Protein AF-A0A1M4X639-F1 (afdb_monomer_lite)

pLDDT: mean 72.31, std 20.1, range [31.25, 94.19]

Structure (mmCIF, N/CA/C/O backbone):
data_AF-A0A1M4X639-F1
#
_entry.id   AF-A0A1M4X639-F1
#
loop_
_atom_site.group_PDB
_atom_site.id
_atom_site.type_symbol
_atom_site.label_atom_id
_atom_site.label_alt_id
_atom_site.label_comp_id
_atom_site.label_asym_id
_atom_site.label_entity_id
_atom_site.label_seq_id
_atom_site.pdbx_PDB_ins_code
_atom_site.Cartn_x
_atom_site.Cartn_y
_atom_site.Cartn_z
_atom_site.occupancy
_atom_site.B_iso_or_equiv
_atom_site.auth_seq_id
_atom_site.auth_comp_id
_atom_site.auth_asym_id
_atom_site.auth_atom_id
_atom_site.pdbx_PDB_model_num
ATOM 1 N N . MET A 1 1 ? 6.768 -2.790 -27.526 1.00 32.00 1 MET A N 1
ATOM 2 C CA . MET A 1 1 ? 5.554 -3.321 -26.873 1.00 32.00 1 MET A CA 1
ATOM 3 C C . MET A 1 1 ? 5.978 -3.767 -25.483 1.00 32.00 1 MET A C 1
ATOM 5 O O . MET A 1 1 ? 6.526 -4.851 -25.357 1.00 32.00 1 MET A O 1
ATOM 9 N N . VAL A 1 2 ? 5.896 -2.881 -24.488 1.00 31.25 2 VAL A N 1
ATOM 10 C CA . VAL A 1 2 ? 6.285 -3.190 -23.102 1.00 31.25 2 VAL A CA 1
ATOM 11 C C . VAL A 1 2 ? 5.022 -3.516 -22.319 1.00 31.25 2 VAL A C 1
ATOM 13 O O . VAL A 1 2 ? 4.125 -2.688 -22.195 1.00 31.25 2 VAL A O 1
ATOM 16 N N . SER A 1 3 ? 4.921 -4.765 -21.882 1.00 32.50 3 SER A N 1
ATOM 17 C CA . SER A 1 3 ? 3.814 -5.259 -21.074 1.00 32.50 3 SER A CA 1
ATOM 18 C C . SER A 1 3 ? 3.912 -4.661 -19.668 1.00 32.50 3 SER A C 1
ATOM 20 O O . SER A 1 3 ? 4.792 -5.041 -18.896 1.00 32.50 3 SER A O 1
ATOM 22 N N . ASN A 1 4 ? 3.018 -3.727 -19.336 1.00 37.56 4 ASN A N 1
ATOM 23 C CA . ASN A 1 4 ? 2.881 -3.166 -17.991 1.00 37.56 4 ASN A CA 1
ATOM 24 C C . ASN A 1 4 ? 2.255 -4.209 -17.051 1.00 37.56 4 ASN A C 1
ATOM 26 O O . ASN A 1 4 ? 1.045 -4.246 -16.864 1.00 37.56 4 ASN A O 1
ATOM 30 N N . ASN A 1 5 ? 3.085 -5.054 -16.437 1.00 44.97 5 ASN A N 1
ATOM 31 C CA . ASN A 1 5 ? 2.695 -5.903 -15.304 1.00 44.97 5 ASN A CA 1
ATOM 32 C C . ASN A 1 5 ? 2.772 -5.106 -13.985 1.00 44.97 5 ASN A C 1
ATOM 34 O O . ASN A 1 5 ? 3.477 -5.501 -13.060 1.00 44.97 5 ASN A O 1
ATOM 38 N N . LEU A 1 6 ? 2.113 -3.943 -13.916 1.00 56.09 6 LEU A N 1
ATOM 39 C CA . LEU A 1 6 ? 2.183 -3.043 -12.750 1.00 56.09 6 LEU A CA 1
ATOM 40 C C . LEU A 1 6 ? 1.280 -3.479 -11.590 1.00 56.09 6 LEU A C 1
ATOM 42 O O . LEU A 1 6 ? 1.433 -2.983 -10.475 1.00 56.09 6 LEU A O 1
ATOM 46 N N . THR A 1 7 ? 0.357 -4.407 -11.834 1.00 58.34 7 THR A N 1
ATOM 47 C CA . THR A 1 7 ? -0.598 -4.879 -10.834 1.00 58.34 7 THR A CA 1
ATOM 48 C C . THR A 1 7 ? -0.659 -6.394 -10.882 1.00 58.34 7 THR A C 1
ATOM 50 O O . THR A 1 7 ? -1.070 -6.976 -11.883 1.00 58.34 7 THR A O 1
ATOM 53 N N . GLN A 1 8 ? -0.243 -7.039 -9.796 1.00 61.25 8 GLN A N 1
ATOM 54 C CA . GLN A 1 8 ? -0.440 -8.473 -9.612 1.00 61.25 8 GLN A CA 1
ATOM 55 C C . GLN A 1 8 ? -1.518 -8.674 -8.553 1.00 61.25 8 GLN A C 1
ATOM 57 O O . GLN A 1 8 ? -1.404 -8.176 -7.432 1.00 61.25 8 GLN A O 1
ATOM 62 N N . ARG A 1 9 ? -2.573 -9.396 -8.933 1.00 58.91 9 ARG A N 1
ATOM 63 C CA . ARG A 1 9 ? -3.612 -9.888 -8.028 1.00 58.91 9 ARG A CA 1
ATOM 64 C C . ARG A 1 9 ? -3.433 -11.390 -7.882 1.00 58.91 9 ARG A C 1
ATOM 66 O O . ARG A 1 9 ? -3.379 -12.098 -8.884 1.00 58.91 9 ARG A O 1
ATOM 73 N N . THR A 1 10 ? -3.329 -11.879 -6.656 1.00 52.88 10 THR A N 1
ATOM 74 C CA . THR A 1 10 ? -3.287 -13.321 -6.379 1.00 52.88 10 THR A CA 1
ATOM 75 C C . THR A 1 10 ? -4.692 -13.844 -6.091 1.00 52.88 10 THR A C 1
ATOM 77 O O . THR A 1 10 ? -5.364 -13.338 -5.214 1.00 52.88 10 THR A O 1
ATOM 80 N N . GLU A 1 11 ? -5.148 -14.881 -6.796 1.00 48.75 11 GLU A N 1
ATOM 81 C CA . GLU A 1 11 ? -6.556 -15.337 -6.783 1.00 48.75 11 GLU A CA 1
ATOM 82 C C . GLU A 1 11 ? -7.039 -16.019 -5.483 1.00 48.75 11 GLU A C 1
ATOM 84 O O . GLU A 1 11 ? -8.208 -16.385 -5.387 1.00 48.75 11 GLU A O 1
ATOM 89 N N . ARG A 1 12 ? -6.172 -16.227 -4.481 1.00 53.59 12 ARG A N 1
ATOM 90 C CA . ARG A 1 12 ? -6.553 -16.873 -3.204 1.00 53.59 12 ARG A CA 1
ATOM 91 C C . ARG A 1 12 ? -6.711 -15.918 -2.024 1.00 53.59 12 ARG A C 1
ATOM 93 O O . ARG A 1 12 ? -7.307 -16.318 -1.031 1.00 53.59 12 ARG A O 1
ATOM 100 N N . ASP A 1 13 ? -6.256 -14.679 -2.161 1.00 56.22 13 ASP A N 1
ATOM 101 C CA . ASP A 1 13 ? -6.380 -13.633 -1.153 1.00 56.22 13 ASP A CA 1
ATOM 102 C C . ASP A 1 13 ? -6.499 -12.296 -1.864 1.00 56.22 13 ASP A C 1
ATOM 104 O O . ASP A 1 13 ? -5.794 -12.065 -2.842 1.00 56.22 13 ASP A O 1
ATOM 108 N N . GLU A 1 14 ? -7.320 -11.391 -1.346 1.00 83.25 14 GLU A N 1
ATOM 109 C CA . GLU A 1 14 ? -7.492 -10.028 -1.859 1.00 83.25 14 GLU A CA 1
ATOM 110 C C . GLU A 1 14 ? -6.246 -9.148 -1.583 1.00 83.25 14 GLU A C 1
ATOM 112 O O . GLU A 1 14 ? -6.352 -8.002 -1.157 1.00 83.25 14 GLU A O 1
ATOM 117 N N . ILE A 1 15 ? -5.043 -9.700 -1.784 1.00 87.69 15 ILE A N 1
ATOM 118 C CA . ILE A 1 15 ? -3.774 -8.986 -1.781 1.00 87.69 15 ILE A CA 1
ATOM 119 C C . ILE A 1 15 ? -3.524 -8.426 -3.179 1.00 87.69 15 ILE A C 1
ATOM 121 O O . ILE A 1 15 ? -3.406 -9.166 -4.163 1.00 87.69 15 ILE A O 1
ATOM 125 N N . VAL A 1 16 ? -3.356 -7.111 -3.248 1.00 89.06 16 VAL A N 1
ATOM 126 C CA . VAL A 1 16 ? -2.912 -6.391 -4.438 1.00 89.06 16 VAL A CA 1
ATOM 127 C C . VAL A 1 16 ? -1.485 -5.922 -4.229 1.00 89.06 16 VAL A C 1
ATOM 129 O O . VAL A 1 16 ? -1.177 -5.254 -3.242 1.00 89.06 16 VAL A O 1
ATOM 132 N N . ARG A 1 17 ? -0.609 -6.243 -5.182 1.00 88.81 17 ARG A N 1
ATOM 133 C CA . ARG A 1 17 ? 0.730 -5.656 -5.259 1.00 88.81 17 ARG A CA 1
ATOM 134 C C . ARG A 1 17 ? 0.801 -4.654 -6.393 1.00 88.81 17 ARG A C 1
ATOM 136 O O . ARG A 1 17 ? 0.426 -4.974 -7.523 1.00 88.81 17 ARG A O 1
ATOM 143 N N . VAL A 1 18 ? 1.309 -3.466 -6.085 1.00 87.69 18 VAL A N 1
ATOM 144 C CA . VAL A 1 18 ? 1.490 -2.376 -7.044 1.00 87.69 18 VAL A CA 1
ATOM 145 C C . VAL A 1 18 ? 2.880 -1.780 -6.883 1.00 87.69 18 VAL A C 1
ATOM 147 O O . VAL A 1 18 ? 3.317 -1.506 -5.770 1.00 87.69 18 VAL A O 1
ATOM 150 N N . THR A 1 19 ? 3.585 -1.541 -7.983 1.00 85.44 19 THR A N 1
ATOM 151 C CA . THR A 1 19 ? 4.931 -0.954 -7.939 1.00 85.44 19 THR A CA 1
ATOM 152 C C . THR A 1 19 ? 4.899 0.503 -8.394 1.00 85.44 19 THR A C 1
ATOM 154 O O . THR A 1 19 ? 4.431 0.807 -9.488 1.00 85.44 19 THR A O 1
ATOM 157 N N . SER A 1 20 ? 5.428 1.404 -7.565 1.00 83.50 20 SER A N 1
ATOM 158 C CA . SER A 1 20 ? 5.751 2.788 -7.928 1.00 83.50 20 SER A CA 1
ATOM 159 C C . SER A 1 20 ? 7.253 2.943 -8.213 1.00 83.50 20 SER A C 1
ATOM 161 O O . SER A 1 20 ? 8.019 1.973 -8.176 1.00 83.50 20 SER A O 1
ATOM 163 N N . CYS A 1 21 ? 7.715 4.161 -8.516 1.00 75.88 21 CYS A N 1
ATOM 164 C CA . CYS A 1 21 ? 9.117 4.381 -8.891 1.00 75.88 21 CYS A CA 1
ATOM 165 C C . CYS A 1 21 ? 10.112 3.902 -7.813 1.00 75.88 21 CYS A C 1
ATOM 167 O O . CYS A 1 21 ? 11.058 3.191 -8.139 1.00 75.88 21 CYS A O 1
ATOM 169 N N . ASN A 1 22 ? 9.832 4.183 -6.535 1.00 77.31 22 ASN A N 1
ATOM 170 C CA . ASN A 1 22 ? 10.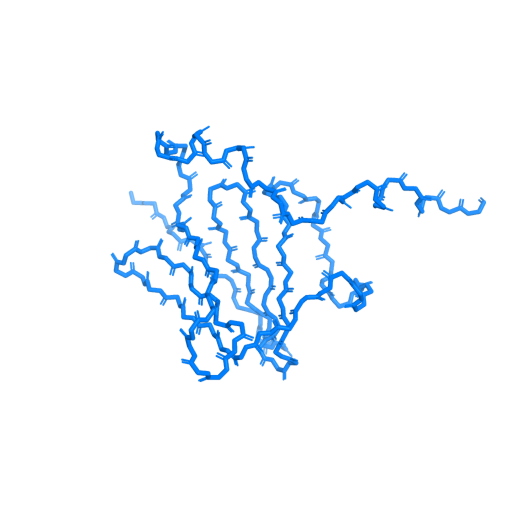727 3.909 -5.405 1.00 77.31 22 ASN A CA 1
ATOM 171 C C . ASN A 1 22 ? 10.163 2.893 -4.403 1.00 77.31 22 ASN A C 1
ATOM 173 O O . ASN A 1 22 ? 10.839 2.545 -3.433 1.00 77.31 22 ASN A O 1
ATOM 177 N N . SER A 1 23 ? 8.931 2.420 -4.592 1.00 83.75 23 SER A N 1
ATOM 178 C CA . SER A 1 23 ? 8.266 1.564 -3.611 1.00 83.75 23 SER A CA 1
ATOM 179 C C . SER A 1 23 ? 7.466 0.447 -4.259 1.00 83.75 23 SER A C 1
ATOM 181 O O . SER A 1 23 ? 6.966 0.573 -5.373 1.00 83.75 23 SER A O 1
ATOM 183 N N . GLU A 1 24 ? 7.318 -0.643 -3.527 1.00 89.00 24 GLU A N 1
ATOM 184 C CA . GLU A 1 24 ? 6.269 -1.622 -3.753 1.00 89.00 24 GLU A CA 1
ATOM 185 C C . GLU A 1 24 ? 5.209 -1.446 -2.661 1.00 89.00 24 GLU A C 1
ATOM 187 O O . GLU A 1 24 ? 5.508 -1.253 -1.481 1.00 89.00 24 GLU A O 1
ATOM 192 N N . TRP A 1 25 ? 3.956 -1.445 -3.090 1.00 90.81 25 TRP A N 1
ATOM 193 C CA . TRP A 1 25 ? 2.774 -1.303 -2.262 1.00 90.81 25 TRP A CA 1
ATOM 194 C C . TRP A 1 25 ? 2.092 -2.653 -2.199 1.00 90.81 25 TRP A C 1
ATOM 196 O O . TRP A 1 25 ? 1.784 -3.242 -3.235 1.00 90.81 25 TRP A O 1
ATOM 206 N N . VAL A 1 26 ? 1.851 -3.126 -0.985 1.00 91.44 26 VAL A N 1
ATOM 207 C CA . VAL A 1 26 ? 1.078 -4.334 -0.726 1.00 91.44 26 VAL A CA 1
ATOM 208 C C . VAL A 1 26 ? -0.194 -3.914 -0.018 1.00 91.44 26 VAL A C 1
ATOM 210 O O . VAL A 1 26 ? -0.139 -3.256 1.015 1.00 91.44 26 VAL A O 1
ATOM 213 N N . ILE A 1 27 ? -1.336 -4.254 -0.596 1.00 92.19 27 ILE A N 1
ATOM 214 C CA . ILE A 1 27 ? -2.653 -3.854 -0.113 1.00 92.19 27 ILE A CA 1
ATOM 215 C C . ILE A 1 27 ? -3.428 -5.128 0.176 1.00 92.19 27 ILE A C 1
ATOM 217 O O . ILE A 1 27 ? -3.661 -5.917 -0.729 1.00 92.19 27 ILE A O 1
ATOM 221 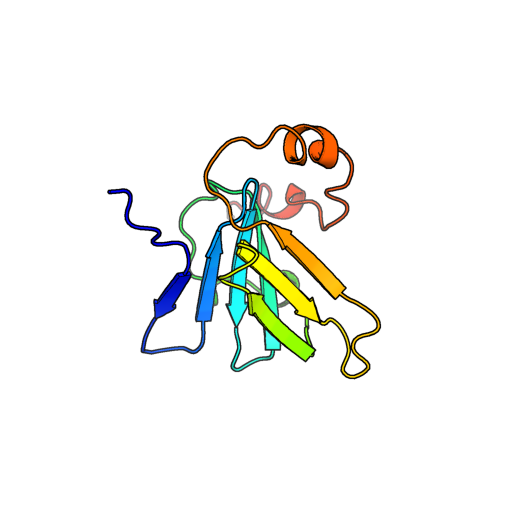N N . ASP A 1 28 ? -3.817 -5.314 1.427 1.00 91.38 28 ASP A N 1
ATOM 222 C CA . ASP A 1 28 ? -4.766 -6.324 1.867 1.00 91.38 28 ASP A CA 1
ATOM 223 C C . ASP A 1 28 ? -6.168 -5.705 1.866 1.00 91.38 28 ASP A C 1
ATOM 225 O O . ASP A 1 28 ? -6.555 -4.966 2.780 1.00 91.38 28 ASP A O 1
ATOM 229 N N . GLU A 1 29 ? -6.921 -5.950 0.791 1.00 90.19 29 GLU A N 1
ATOM 230 C CA . GLU A 1 29 ? -8.256 -5.374 0.622 1.00 90.19 29 GLU A CA 1
ATOM 231 C C . GLU A 1 29 ? -9.275 -5.956 1.606 1.00 90.19 29 GLU A C 1
ATOM 233 O O . GLU A 1 29 ? -10.215 -5.240 1.982 1.00 90.19 29 GLU A O 1
ATOM 238 N N . ALA A 1 30 ? -9.073 -7.210 2.023 1.00 89.25 30 ALA A N 1
ATOM 239 C CA . ALA A 1 30 ? -9.951 -7.941 2.929 1.00 89.25 30 ALA A CA 1
ATOM 240 C C . ALA A 1 30 ? -9.910 -7.326 4.331 1.00 89.25 30 ALA A C 1
ATOM 242 O O . ALA A 1 30 ? -10.948 -7.071 4.945 1.00 89.25 30 ALA A O 1
ATOM 243 N N . HIS A 1 31 ? -8.702 -7.031 4.819 1.00 90.25 31 HIS A N 1
ATOM 244 C CA . HIS A 1 31 ? -8.479 -6.485 6.159 1.00 90.25 31 HIS A CA 1
ATOM 245 C C . HIS A 1 31 ? -8.333 -4.961 6.194 1.00 90.25 31 HIS A C 1
ATOM 247 O O . HIS A 1 31 ? -8.202 -4.396 7.280 1.00 90.25 31 HIS A O 1
ATOM 253 N N . LYS A 1 32 ? -8.366 -4.293 5.033 1.00 92.94 32 LYS A N 1
ATOM 254 C CA . LYS A 1 32 ? -8.165 -2.841 4.894 1.00 92.94 32 LYS A CA 1
ATOM 255 C C . LYS A 1 32 ? -6.820 -2.370 5.455 1.00 92.94 32 LYS A C 1
ATOM 257 O O . LYS A 1 32 ? -6.724 -1.347 6.134 1.00 92.94 32 LYS A O 1
ATOM 262 N N . LEU A 1 33 ? -5.768 -3.119 5.127 1.00 93.19 33 LEU A N 1
ATOM 263 C CA . LEU A 1 33 ? -4.390 -2.838 5.526 1.00 93.19 33 LEU A CA 1
ATOM 264 C C . LEU A 1 33 ? -3.493 -2.614 4.310 1.00 93.19 33 LEU A C 1
ATOM 266 O O . LEU A 1 33 ? -3.613 -3.302 3.304 1.00 93.19 33 LEU A O 1
ATOM 270 N N . TYR A 1 34 ? -2.556 -1.681 4.402 1.00 93.62 34 TYR A N 1
ATOM 271 C CA . TYR A 1 34 ? -1.524 -1.491 3.394 1.00 93.62 34 TYR A CA 1
ATOM 272 C C . TYR A 1 34 ? -0.134 -1.466 4.024 1.00 93.62 34 TYR A C 1
ATOM 274 O O . TYR A 1 34 ? 0.052 -1.101 5.185 1.00 93.62 34 TYR A O 1
ATOM 282 N N . LEU A 1 35 ? 0.850 -1.847 3.222 1.00 92.00 35 LEU A N 1
ATOM 283 C CA . LEU A 1 35 ? 2.263 -1.822 3.540 1.00 92.00 35 LEU A CA 1
ATOM 284 C C . LEU A 1 35 ? 3.006 -1.193 2.362 1.00 92.00 35 LEU A C 1
ATOM 286 O O . LEU A 1 35 ? 2.791 -1.561 1.206 1.00 92.00 35 LEU A O 1
ATOM 290 N N . ARG A 1 36 ? 3.907 -0.258 2.662 1.00 90.88 36 ARG A N 1
ATOM 291 C CA . ARG A 1 36 ? 4.825 0.326 1.683 1.00 90.88 36 ARG A CA 1
ATOM 292 C C . ARG A 1 36 ? 6.236 -0.145 1.987 1.00 90.88 36 ARG A C 1
ATOM 294 O O . ARG A 1 36 ? 6.774 0.174 3.042 1.00 90.88 36 ARG A O 1
ATOM 301 N N . VAL A 1 37 ? 6.847 -0.845 1.043 1.00 87.75 37 VAL A N 1
ATOM 302 C CA . VAL A 1 37 ? 8.250 -1.267 1.118 1.00 87.75 37 VAL A CA 1
ATOM 303 C C . VAL A 1 37 ? 9.064 -0.568 0.028 1.00 87.75 37 VAL A C 1
ATOM 305 O O . VAL A 1 37 ? 8.510 -0.198 -1.010 1.00 87.75 37 VAL A O 1
ATOM 308 N N . PRO A 1 38 ? 10.380 -0.377 0.199 1.00 83.19 38 PRO A N 1
ATOM 309 C CA . PRO A 1 38 ? 11.238 0.075 -0.884 1.00 83.19 38 PRO A CA 1
ATOM 310 C C . PRO A 1 38 ? 11.205 -0.895 -2.050 1.00 83.19 38 PRO A C 1
ATOM 312 O O . PRO A 1 38 ? 11.164 -2.117 -1.883 1.00 83.19 38 PRO A O 1
ATOM 315 N N . ARG A 1 39 ? 11.303 -0.338 -3.249 1.00 76.56 39 ARG A N 1
ATOM 316 C CA . ARG A 1 39 ? 11.470 -1.138 -4.451 1.00 76.56 39 ARG A CA 1
ATOM 317 C C . ARG A 1 39 ? 12.778 -1.927 -4.373 1.00 76.56 39 ARG A C 1
ATOM 319 O O . ARG A 1 39 ? 13.820 -1.381 -4.023 1.00 76.56 39 ARG A O 1
ATOM 326 N N . GLY A 1 40 ? 12.716 -3.212 -4.719 1.00 73.25 40 GLY A N 1
ATOM 327 C CA . GLY A 1 40 ? 13.865 -4.117 -4.628 1.00 73.25 40 GLY A CA 1
ATOM 328 C C . GLY A 1 40 ? 14.073 -4.738 -3.245 1.00 73.25 40 GLY A C 1
ATOM 329 O O . GLY A 1 40 ? 15.059 -5.451 -3.056 1.00 73.25 40 GLY A O 1
ATOM 330 N N . ALA A 1 41 ? 13.154 -4.520 -2.295 1.00 74.12 41 ALA A N 1
ATOM 331 C CA . ALA A 1 41 ? 13.078 -5.355 -1.102 1.00 74.12 41 ALA A CA 1
ATOM 332 C C . ALA A 1 41 ? 12.994 -6.840 -1.506 1.00 74.12 41 ALA A C 1
ATOM 334 O O . ALA A 1 41 ? 12.375 -7.190 -2.515 1.00 74.12 41 ALA A O 1
ATOM 335 N N . LYS A 1 42 ? 13.646 -7.721 -0.735 1.00 75.31 42 LYS A N 1
ATOM 336 C CA . LYS A 1 42 ? 13.600 -9.171 -0.983 1.00 75.31 42 LYS A CA 1
ATOM 337 C C . LYS A 1 42 ? 12.149 -9.639 -1.016 1.00 75.31 42 LYS A C 1
ATOM 339 O O . LYS A 1 42 ? 11.352 -9.171 -0.213 1.00 75.31 42 LYS A O 1
ATOM 344 N N . THR A 1 43 ? 11.831 -10.599 -1.882 1.00 74.88 43 THR A N 1
ATOM 345 C CA . THR A 1 43 ? 10.514 -11.244 -1.898 1.00 74.88 43 THR A CA 1
ATOM 346 C C . THR A 1 43 ? 10.145 -11.713 -0.493 1.00 74.88 43 THR A C 1
ATOM 348 O O . THR A 1 43 ? 10.862 -12.514 0.105 1.00 74.88 43 THR A O 1
ATOM 351 N N . PHE A 1 44 ? 9.025 -11.216 0.020 1.00 79.50 44 PHE A N 1
ATOM 352 C CA . PHE A 1 44 ? 8.460 -11.596 1.310 1.00 79.50 44 PHE A CA 1
ATOM 353 C C . PHE A 1 44 ? 7.035 -12.105 1.122 1.00 79.50 44 PHE A C 1
ATOM 355 O O . PHE A 1 44 ? 6.333 -11.691 0.191 1.00 79.50 44 PHE A O 1
ATOM 362 N N . ASP A 1 45 ? 6.607 -12.984 2.023 1.00 83.31 45 ASP A N 1
ATOM 363 C CA . ASP A 1 45 ? 5.203 -13.350 2.164 1.00 83.31 45 ASP A CA 1
ATOM 364 C C . ASP A 1 45 ? 4.497 -12.280 3.018 1.00 83.31 45 ASP A C 1
ATOM 366 O O . ASP A 1 45 ? 4.844 -12.133 4.192 1.00 83.31 45 ASP A O 1
ATOM 370 N N . PRO A 1 46 ? 3.524 -11.520 2.476 1.00 80.44 46 PRO A N 1
ATOM 371 C CA . PRO A 1 46 ? 2.819 -10.490 3.230 1.00 80.44 46 PRO A CA 1
ATOM 372 C C . PRO A 1 46 ? 2.126 -11.051 4.472 1.00 80.44 46 PRO A C 1
ATOM 374 O O . PRO A 1 46 ? 2.056 -10.370 5.489 1.00 80.44 46 PRO A O 1
ATOM 377 N N . LYS A 1 47 ? 1.673 -12.310 4.428 1.00 77.69 47 L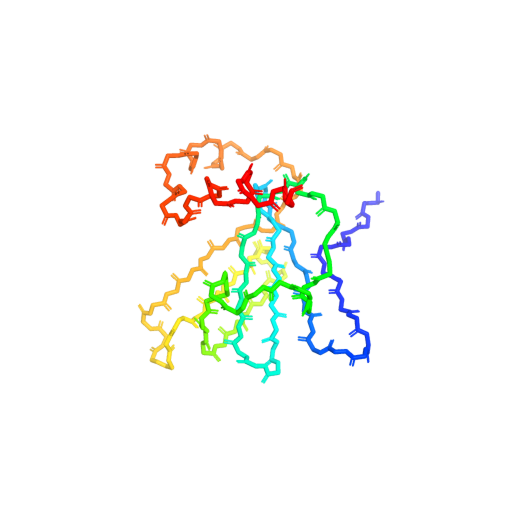YS A N 1
ATOM 378 C CA . LYS A 1 47 ? 0.974 -12.953 5.549 1.00 77.69 47 LYS A CA 1
ATOM 379 C C . LYS A 1 47 ? 1.882 -13.286 6.724 1.00 77.69 47 LYS A C 1
ATOM 381 O O . LYS A 1 47 ? 1.399 -13.461 7.838 1.00 77.69 47 LYS A O 1
ATOM 386 N N . ALA A 1 48 ? 3.179 -13.417 6.464 1.00 83.81 48 ALA A N 1
ATOM 387 C CA . ALA A 1 48 ? 4.169 -13.696 7.490 1.00 83.81 48 ALA A CA 1
ATOM 388 C C . ALA A 1 48 ? 4.648 -12.419 8.198 1.00 83.81 48 ALA A C 1
ATOM 390 O O . ALA A 1 48 ? 5.347 -12.514 9.206 1.00 83.81 48 ALA A O 1
ATOM 391 N N . LEU A 1 49 ? 4.298 -11.233 7.683 1.00 83.88 49 LEU A N 1
ATOM 392 C CA . LEU A 1 49 ? 4.701 -9.973 8.291 1.00 83.88 49 LEU A CA 1
ATOM 393 C C . LEU A 1 49 ? 3.833 -9.644 9.510 1.00 83.88 49 LEU A C 1
ATOM 395 O O . LEU A 1 49 ? 2.607 -9.778 9.450 1.00 83.88 49 LEU A O 1
ATOM 399 N N . PRO A 1 50 ? 4.443 -9.174 10.608 1.00 85.69 50 PRO A N 1
ATOM 400 C CA . PRO A 1 50 ? 3.701 -8.817 11.802 1.00 85.69 50 PRO A CA 1
ATOM 401 C C . PRO A 1 50 ? 2.827 -7.578 11.549 1.00 85.69 50 PRO A C 1
ATOM 403 O O . PRO A 1 50 ? 3.161 -6.689 10.761 1.00 85.69 50 PRO A O 1
ATOM 406 N N . ARG A 1 51 ? 1.649 -7.551 12.186 1.00 84.62 51 ARG A N 1
ATOM 407 C CA . ARG A 1 51 ? 0.576 -6.588 11.878 1.00 84.62 51 ARG A CA 1
ATOM 408 C C . ARG A 1 51 ? 0.942 -5.134 12.198 1.00 84.62 51 ARG A C 1
ATOM 410 O O . ARG A 1 51 ? 0.363 -4.234 11.609 1.00 84.62 51 ARG A O 1
ATOM 417 N N . ASP A 1 52 ? 1.896 -4.896 13.089 1.00 87.12 52 ASP A N 1
ATOM 418 C CA . ASP A 1 52 ? 2.391 -3.561 13.448 1.00 87.12 52 ASP A CA 1
ATOM 419 C C . ASP A 1 52 ? 3.182 -2.873 12.324 1.00 87.12 52 ASP A C 1
ATOM 421 O O . ASP A 1 52 ? 3.333 -1.653 12.347 1.00 87.12 52 ASP A O 1
ATOM 425 N N . LEU A 1 53 ? 3.638 -3.626 11.316 1.00 86.88 53 LEU A N 1
ATOM 426 C CA . LEU A 1 53 ? 4.234 -3.056 10.103 1.00 86.88 53 LEU A CA 1
ATOM 427 C C . LEU A 1 53 ? 3.183 -2.539 9.113 1.00 86.88 53 LEU A C 1
ATOM 429 O O . LEU A 1 53 ? 3.512 -1.784 8.198 1.00 86.88 53 LEU A O 1
ATOM 433 N N . TRP A 1 54 ? 1.927 -2.950 9.276 1.00 92.31 54 TRP A N 1
ATOM 434 C CA . TRP A 1 54 ? 0.832 -2.570 8.397 1.00 92.31 54 TRP A CA 1
ATOM 435 C C . TRP A 1 54 ? 0.140 -1.305 8.892 1.00 92.31 54 TRP A C 1
ATOM 437 O O . TRP A 1 54 ? 0.022 -1.049 10.087 1.00 92.31 54 TRP A O 1
ATOM 447 N N . SER A 1 55 ? -0.366 -0.522 7.949 1.00 93.50 55 SER A N 1
ATOM 448 C CA . SER A 1 55 ? -1.159 0.674 8.212 1.00 93.50 55 SER A CA 1
ATO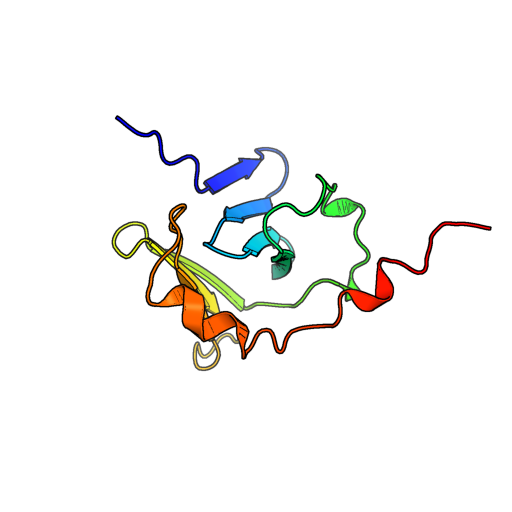M 449 C C . SER A 1 55 ? -2.592 0.478 7.728 1.00 93.50 55 SER A C 1
ATOM 451 O O . SER A 1 55 ? -2.824 -0.136 6.691 1.00 93.50 55 SER A O 1
ATOM 453 N N . GLU A 1 56 ? -3.569 1.003 8.463 1.00 94.00 56 GLU A N 1
ATOM 454 C CA . GLU A 1 56 ? -4.980 0.937 8.070 1.00 94.00 56 GLU A CA 1
ATOM 455 C C . GLU A 1 56 ? -5.305 1.949 6.965 1.00 94.00 56 GLU A C 1
ATOM 457 O O . GLU A 1 56 ? -4.738 3.044 6.901 1.00 94.00 56 GLU A O 1
ATOM 462 N N . PHE A 1 57 ? -6.251 1.589 6.100 1.00 94.19 57 PHE A N 1
ATOM 463 C CA . PHE A 1 57 ? -6.825 2.492 5.109 1.00 94.19 57 PHE A CA 1
ATOM 464 C C . PHE A 1 57 ? -8.344 2.301 5.010 1.00 94.19 57 PHE A C 1
ATOM 466 O O . PHE A 1 57 ? -8.900 1.326 5.496 1.00 94.19 57 PHE A O 1
ATOM 473 N N . SER A 1 58 ? -9.047 3.243 4.385 1.00 92.62 58 SER A N 1
ATOM 474 C CA . SER A 1 58 ? -10.489 3.145 4.138 1.00 92.62 58 SER A CA 1
ATOM 475 C C . SER A 1 58 ? -10.788 2.460 2.802 1.00 92.62 58 SER A C 1
ATOM 477 O O . SER A 1 58 ? -11.504 1.462 2.750 1.00 92.62 58 SER A O 1
ATOM 479 N N . HIS A 1 59 ? -10.237 2.995 1.716 1.00 92.50 59 HIS A N 1
ATOM 480 C CA . HIS A 1 59 ? -10.290 2.408 0.378 1.00 92.50 59 HIS A CA 1
ATOM 481 C C . HIS A 1 59 ? -9.089 2.887 -0.446 1.00 92.50 59 HIS A C 1
ATOM 483 O O . HIS A 1 59 ? -8.374 3.806 -0.043 1.00 92.50 59 HIS A O 1
ATOM 489 N N . PHE A 1 60 ? -8.851 2.263 -1.593 1.00 93.44 60 PHE A N 1
ATOM 490 C CA . PHE A 1 60 ? -7.807 2.675 -2.523 1.00 93.44 60 PHE A CA 1
ATOM 491 C C . PHE A 1 60 ? -8.364 2.712 -3.944 1.00 93.44 60 PHE A C 1
ATOM 493 O O . PHE A 1 60 ? -9.370 2.069 -4.249 1.00 93.44 60 PHE A O 1
ATOM 500 N N . VAL A 1 61 ? -7.707 3.483 -4.802 1.00 91.69 61 VAL A N 1
ATOM 501 C CA . VAL A 1 61 ? -8.013 3.604 -6.224 1.00 91.69 61 VAL A CA 1
ATOM 502 C C . VAL A 1 61 ? -6.712 3.466 -7.000 1.00 91.69 61 VAL A C 1
ATOM 504 O O . VAL A 1 61 ? -5.712 4.095 -6.657 1.00 91.69 61 VAL A O 1
ATOM 507 N N . ILE A 1 62 ? -6.743 2.649 -8.048 1.00 89.19 62 ILE A N 1
ATOM 508 C CA . ILE A 1 62 ? -5.707 2.612 -9.078 1.00 89.19 62 ILE A CA 1
ATOM 509 C C . ILE A 1 62 ? -6.300 3.304 -10.304 1.00 89.19 62 ILE A C 1
ATOM 511 O O . ILE A 1 62 ? -7.290 2.837 -10.862 1.00 89.19 62 ILE A O 1
ATOM 515 N N . ASP A 1 63 ? -5.736 4.449 -10.674 1.00 85.25 63 ASP A N 1
ATOM 516 C CA . ASP A 1 63 ? -6.095 5.192 -11.879 1.00 85.25 63 ASP A CA 1
ATOM 517 C C . ASP A 1 63 ? -5.106 4.826 -12.990 1.00 85.25 63 ASP A C 1
ATOM 519 O O . ASP A 1 63 ? -3.983 5.334 -13.037 1.00 85.25 63 ASP A O 1
ATOM 523 N N . ASP A 1 64 ? -5.528 3.938 -13.890 1.00 79.06 64 ASP A N 1
ATOM 524 C CA . ASP A 1 64 ? -4.714 3.499 -15.028 1.00 79.06 64 ASP A CA 1
ATOM 525 C C . ASP A 1 64 ? -4.446 4.630 -16.034 1.00 79.06 64 ASP A C 1
ATOM 527 O O . ASP A 1 64 ? -3.395 4.657 -16.676 1.00 79.06 64 ASP A O 1
ATOM 531 N N . HIS A 1 65 ? -5.361 5.599 -16.161 1.00 76.94 65 HIS A N 1
ATOM 532 C CA . HIS A 1 65 ? -5.205 6.717 -17.094 1.00 76.94 65 HIS A CA 1
ATOM 533 C C . HIS A 1 65 ? -4.114 7.682 -16.640 1.00 76.94 65 HIS A C 1
ATOM 535 O O . HIS A 1 65 ? -3.371 8.213 -17.466 1.00 76.94 65 HIS A O 1
ATOM 541 N N . ARG A 1 66 ? -4.026 7.916 -15.330 1.00 77.50 66 ARG A N 1
ATOM 542 C CA . ARG A 1 66 ? -3.009 8.779 -14.721 1.00 77.50 66 ARG A CA 1
ATOM 543 C C . ARG A 1 66 ? -1.774 8.010 -14.269 1.00 77.50 66 ARG A C 1
ATOM 545 O O . ARG A 1 66 ? -0.776 8.641 -13.934 1.00 77.50 66 ARG A O 1
ATOM 552 N N . SER A 1 67 ? -1.832 6.677 -14.285 1.00 84.31 67 SER A N 1
ATOM 553 C CA . SER A 1 67 ? -0.823 5.804 -13.683 1.00 84.31 67 SER A CA 1
ATOM 554 C C . SER A 1 67 ? -0.579 6.197 -12.224 1.00 84.31 67 SER A C 1
ATOM 556 O O . SER A 1 67 ? 0.534 6.540 -11.833 1.00 84.31 67 SER A O 1
ATOM 558 N N . GLU A 1 68 ? -1.640 6.211 -11.420 1.00 86.44 68 GLU A N 1
ATOM 559 C CA . GLU A 1 68 ? -1.606 6.654 -10.024 1.00 86.44 68 GLU A CA 1
ATOM 560 C C . GLU A 1 68 ? -2.256 5.624 -9.098 1.00 86.44 68 GLU A C 1
ATOM 562 O O . GLU A 1 68 ? -3.315 5.080 -9.391 1.00 86.44 68 GLU A O 1
ATOM 567 N N . LEU A 1 69 ? -1.637 5.397 -7.945 1.00 89.56 69 LEU A N 1
ATOM 568 C CA . LEU A 1 69 ? -2.247 4.751 -6.792 1.00 89.56 69 LEU A CA 1
ATOM 569 C C . LEU A 1 69 ? -2.627 5.833 -5.785 1.00 89.56 69 LEU A C 1
ATOM 571 O O . LEU A 1 69 ? -1.797 6.663 -5.411 1.00 89.56 69 LEU A O 1
ATOM 575 N N . ILE A 1 70 ? -3.870 5.799 -5.321 1.00 91.81 70 ILE A N 1
ATOM 576 C CA . ILE A 1 70 ? -4.389 6.682 -4.281 1.00 91.81 70 ILE A CA 1
ATOM 577 C C . ILE A 1 70 ? -4.916 5.809 -3.145 1.00 91.81 70 ILE A C 1
ATOM 579 O O . ILE A 1 70 ? -5.831 5.017 -3.347 1.00 91.81 70 ILE A O 1
ATOM 583 N N . ILE A 1 71 ? -4.354 5.955 -1.948 1.00 91.88 71 ILE A N 1
ATOM 584 C CA . ILE A 1 71 ? -4.817 5.297 -0.723 1.00 91.88 71 ILE A CA 1
ATOM 585 C C . ILE A 1 71 ? -5.516 6.342 0.138 1.00 91.88 71 ILE A C 1
ATOM 587 O O . ILE A 1 71 ? -4.900 7.322 0.552 1.00 91.88 71 ILE A O 1
ATOM 591 N N . TYR A 1 72 ? -6.792 6.129 0.433 1.00 92.19 72 TYR A N 1
ATOM 592 C CA . TYR A 1 72 ? -7.573 6.986 1.314 1.00 92.19 72 TYR A CA 1
ATOM 593 C C . TYR A 1 72 ? -7.464 6.467 2.743 1.00 92.19 72 TYR A C 1
ATOM 595 O O . TYR A 1 72 ? -7.852 5.336 3.028 1.00 92.19 72 TYR A O 1
ATOM 603 N N . LEU A 1 73 ? -6.947 7.290 3.653 1.00 91.56 73 LEU A N 1
ATOM 604 C CA . LEU A 1 73 ? -6.700 6.908 5.047 1.00 91.56 73 LEU A CA 1
ATOM 605 C C . LEU A 1 73 ? -7.946 7.042 5.932 1.00 91.56 73 LEU A C 1
ATOM 607 O O . LEU A 1 73 ? -7.980 6.509 7.035 1.00 91.56 73 LEU A O 1
ATOM 611 N N . ASN A 1 74 ? -8.970 7.761 5.471 1.00 90.38 74 ASN A N 1
ATOM 612 C CA . ASN A 1 74 ? -10.238 7.927 6.173 1.00 90.38 74 ASN A CA 1
ATOM 613 C C . ASN A 1 74 ? -11.434 7.890 5.212 1.00 90.38 74 ASN A C 1
ATOM 615 O O . ASN A 1 74 ? -11.306 8.159 4.019 1.00 90.38 74 ASN A O 1
ATOM 619 N N . ALA A 1 75 ? -12.612 7.579 5.757 1.00 88.50 75 ALA A N 1
ATOM 620 C CA . ALA A 1 75 ? -13.857 7.474 4.992 1.00 88.50 75 ALA A CA 1
ATOM 621 C C . ALA A 1 75 ? -14.333 8.814 4.400 1.00 88.50 75 ALA A C 1
ATOM 623 O O . ALA A 1 75 ? -15.062 8.827 3.416 1.00 88.50 75 ALA A O 1
ATOM 624 N N . GLU A 1 76 ? -13.905 9.940 4.975 1.00 91.44 76 GLU A N 1
ATOM 625 C CA . GLU A 1 76 ? -14.228 11.290 4.488 1.00 91.44 76 GLU A CA 1
ATOM 626 C C . GLU A 1 76 ? -13.387 11.714 3.272 1.00 91.44 76 GLU A C 1
ATOM 628 O O . GLU A 1 76 ? -13.553 12.819 2.760 1.00 91.44 76 GLU A O 1
ATOM 633 N N . CYS A 1 77 ? -12.447 10.870 2.837 1.00 86.44 77 CYS A N 1
ATOM 634 C CA . CYS A 1 77 ? -11.524 11.125 1.730 1.00 86.44 77 CYS A CA 1
ATOM 635 C C . CYS A 1 77 ? -10.645 12.379 1.883 1.00 86.44 77 CYS A C 1
ATOM 637 O O . CYS A 1 77 ? -10.062 12.850 0.908 1.00 86.44 77 CYS A O 1
ATOM 639 N N . SER A 1 78 ? -10.533 12.930 3.091 1.00 86.81 78 SER A N 1
ATOM 640 C CA . SER A 1 78 ? -9.767 14.151 3.358 1.00 86.81 78 SER A CA 1
ATOM 641 C C . SER A 1 78 ? -8.286 13.885 3.634 1.00 86.81 78 SER A C 1
ATOM 643 O O . SER A 1 78 ? -7.481 14.815 3.608 1.00 86.81 78 SER A O 1
ATOM 645 N N . ARG A 1 79 ? -7.905 12.624 3.877 1.00 89.19 79 ARG A N 1
ATOM 646 C CA . ARG A 1 79 ? -6.512 12.194 4.041 1.00 89.19 79 ARG A CA 1
ATOM 647 C C . ARG A 1 79 ? -6.171 11.132 3.010 1.00 89.19 79 ARG A C 1
ATOM 649 O O . ARG A 1 79 ? -6.774 10.059 3.011 1.00 89.19 79 ARG A O 1
ATOM 656 N N . ILE A 1 80 ? -5.186 11.425 2.164 1.00 92.12 80 ILE A N 1
ATOM 657 C CA . ILE A 1 80 ? -4.761 10.530 1.088 1.00 92.12 80 ILE A CA 1
ATOM 658 C C . ILE A 1 80 ? -3.246 10.370 1.044 1.00 92.12 80 ILE A C 1
ATOM 660 O O . ILE A 1 80 ? -2.503 11.286 1.394 1.00 92.12 80 ILE A O 1
ATOM 664 N N . ILE A 1 81 ? -2.809 9.218 0.549 1.00 89.25 81 ILE A N 1
ATOM 665 C CA . ILE A 1 81 ? -1.452 8.978 0.071 1.00 89.25 81 ILE A CA 1
ATOM 666 C C . ILE A 1 81 ? -1.539 8.728 -1.426 1.00 89.25 81 ILE A C 1
ATOM 668 O O . ILE A 1 81 ? -2.368 7.940 -1.875 1.00 89.25 81 ILE A O 1
ATOM 672 N N . LYS A 1 82 ? -0.689 9.399 -2.196 1.00 89.38 82 LYS A N 1
ATOM 673 C CA . LYS A 1 82 ? -0.662 9.295 -3.650 1.00 89.38 82 LYS A CA 1
ATOM 674 C C . LYS A 1 82 ? 0.706 8.809 -4.109 1.00 89.38 82 LYS A C 1
ATOM 676 O O . LYS A 1 82 ? 1.722 9.271 -3.599 1.00 89.38 82 LYS A O 1
ATOM 681 N N . ALA A 1 83 ? 0.727 7.885 -5.062 1.00 85.25 83 ALA A N 1
ATOM 682 C CA . ALA A 1 83 ? 1.947 7.354 -5.648 1.00 85.25 83 ALA A CA 1
ATOM 683 C C . ALA A 1 83 ? 1.807 7.223 -7.163 1.00 85.25 83 ALA A C 1
ATOM 685 O O . ALA A 1 83 ? 0.799 6.729 -7.659 1.00 85.25 83 ALA A O 1
ATOM 686 N N . HIS A 1 84 ? 2.838 7.627 -7.898 1.00 84.56 84 HIS A N 1
ATOM 687 C CA . HIS A 1 84 ? 2.881 7.472 -9.347 1.00 84.56 84 HIS A CA 1
ATOM 688 C C . HIS A 1 84 ? 3.433 6.091 -9.736 1.00 84.56 84 HIS A C 1
ATOM 690 O O . HIS A 1 84 ? 4.496 5.661 -9.279 1.00 84.56 84 HIS A O 1
ATOM 696 N N . LEU A 1 85 ? 2.681 5.383 -10.575 1.00 82.44 85 LEU A N 1
ATOM 697 C CA . LEU A 1 85 ? 2.903 4.011 -11.020 1.00 82.44 85 LEU A CA 1
ATOM 698 C C . LEU A 1 85 ? 3.653 3.993 -12.352 1.00 82.44 85 LEU A C 1
ATOM 700 O O . LEU A 1 85 ? 3.116 3.599 -13.381 1.00 82.44 85 LEU A O 1
ATOM 704 N N . HIS A 1 86 ? 4.902 4.444 -12.356 1.00 74.75 86 HIS A N 1
ATOM 705 C CA . HIS A 1 86 ? 5.766 4.294 -13.524 1.00 74.75 86 HIS A CA 1
ATOM 706 C C . HIS A 1 86 ? 7.077 3.609 -13.148 1.00 74.75 86 HIS A C 1
ATOM 708 O O . HIS A 1 86 ? 7.639 3.770 -12.061 1.00 74.75 86 HIS A O 1
ATOM 714 N N . SER A 1 87 ? 7.552 2.795 -14.082 1.00 57.91 87 SER A N 1
ATOM 715 C CA . SER A 1 87 ? 8.721 1.939 -13.926 1.00 57.91 87 SER A CA 1
ATOM 716 C C . SER A 1 87 ? 10.047 2.645 -14.207 1.00 57.91 87 SER A C 1
ATOM 718 O O . SER A 1 87 ? 11.077 2.105 -13.808 1.00 57.91 87 SER A O 1
ATOM 720 N N . GLU A 1 88 ? 10.016 3.806 -14.867 1.00 59.25 88 GLU A N 1
ATOM 721 C CA . GLU A 1 88 ? 11.188 4.584 -15.287 1.00 59.25 88 GLU A CA 1
ATOM 722 C C . GLU A 1 88 ? 11.564 5.657 -14.249 1.00 59.25 88 GLU A C 1
ATOM 724 O O . GLU A 1 88 ? 10.687 6.221 -13.582 1.00 59.25 88 GLU A O 1
ATOM 729 N N . ASP A 1 89 ? 12.871 5.926 -14.120 1.00 54.34 89 ASP A N 1
ATOM 730 C CA . ASP A 1 89 ? 13.427 7.018 -13.311 1.00 54.34 89 ASP A CA 1
ATOM 731 C C . ASP A 1 89 ? 12.849 8.350 -13.807 1.00 54.34 89 ASP A C 1
ATOM 733 O O . ASP A 1 89 ? 13.149 8.824 -14.903 1.00 54.34 89 ASP A O 1
ATOM 737 N N . CYS A 1 90 ? 11.963 8.934 -13.007 1.00 55.72 90 CYS A N 1
ATOM 738 C CA . CYS A 1 90 ? 11.236 10.141 -13.364 1.00 55.72 90 CYS A CA 1
ATOM 739 C C . CYS A 1 90 ? 11.927 11.356 -12.736 1.00 55.72 90 CYS A C 1
ATOM 741 O O . CYS A 1 90 ? 12.197 11.370 -11.534 1.00 55.72 90 CYS A O 1
ATOM 743 N N . GLY A 1 91 ? 12.196 12.399 -13.531 1.00 51.72 91 GLY A N 1
ATOM 744 C CA . GLY A 1 91 ? 12.861 13.622 -13.054 1.00 51.72 91 GLY A CA 1
ATOM 745 C C . GLY A 1 91 ? 12.122 14.326 -11.907 1.00 51.72 91 GLY A C 1
ATOM 746 O O . GLY A 1 91 ? 12.758 14.979 -11.088 1.00 51.72 91 GLY A O 1
ATOM 747 N N . SER A 1 92 ? 10.801 14.138 -11.797 1.00 56.16 92 SER A N 1
ATOM 748 C CA . SER A 1 92 ? 9.982 14.638 -10.681 1.00 56.16 92 SER A CA 1
ATOM 749 C C . SER A 1 92 ? 10.103 13.796 -9.403 1.00 56.16 92 SER A C 1
ATOM 751 O O . SER A 1 92 ? 9.925 14.316 -8.311 1.00 56.16 92 SER A O 1
ATOM 753 N N . CYS A 1 93 ? 10.465 12.521 -9.526 1.00 54.38 93 CYS A N 1
ATOM 754 C CA . CYS A 1 93 ? 10.564 11.554 -8.434 1.00 54.38 93 CYS A CA 1
ATOM 755 C C . CYS A 1 93 ? 11.961 11.518 -7.804 1.00 54.38 93 CYS A C 1
ATOM 757 O O . CYS A 1 93 ? 12.147 10.991 -6.706 1.00 54.38 93 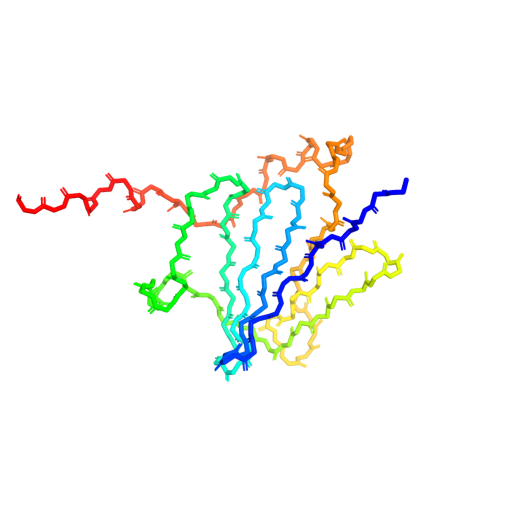CYS A O 1
ATOM 759 N N . GLY A 1 94 ? 12.959 12.055 -8.516 1.00 43.94 94 GLY A N 1
ATOM 760 C CA . GLY A 1 94 ? 14.325 12.212 -8.023 1.00 43.94 94 GLY A CA 1
ATOM 761 C C . GLY A 1 94 ? 14.440 13.208 -6.864 1.00 43.94 94 GLY A C 1
ATOM 762 O O . GLY A 1 94 ? 15.341 13.062 -6.038 1.00 43.94 94 GLY A O 1
ATOM 763 N N . ASP A 1 95 ? 13.511 14.167 -6.763 1.00 44.34 95 ASP A N 1
ATOM 764 C CA . ASP A 1 95 ? 13.502 15.202 -5.717 1.00 44.34 95 ASP A CA 1
ATOM 765 C C . ASP A 1 95 ? 12.752 14.754 -4.439 1.00 44.34 95 ASP A C 1
ATOM 767 O O . ASP A 1 95 ? 13.116 15.131 -3.325 1.00 44.34 95 ASP A O 1
ATOM 771 N N . GLU A 1 96 ? 11.794 13.824 -4.561 1.00 46.47 96 GLU A N 1
ATOM 772 C CA . GLU A 1 96 ? 11.015 13.254 -3.441 1.00 46.47 96 GLU A CA 1
ATOM 773 C C . GLU A 1 96 ? 11.794 12.256 -2.561 1.00 46.47 96 GLU A C 1
ATOM 775 O O . GLU A 1 96 ? 11.254 11.712 -1.596 1.00 46.47 96 GLU A O 1
ATOM 780 N N . ARG A 1 97 ? 13.101 12.059 -2.798 1.00 46.28 97 ARG A N 1
ATOM 781 C CA . ARG A 1 97 ? 13.975 11.335 -1.851 1.00 46.28 97 ARG A CA 1
ATOM 782 C C . ARG A 1 97 ? 14.015 11.977 -0.456 1.00 46.28 97 ARG A C 1
ATOM 784 O O . ARG A 1 97 ? 14.538 11.357 0.466 1.00 46.28 97 ARG A O 1
ATOM 791 N N . ARG A 1 98 ? 13.501 13.202 -0.290 1.00 42.91 98 ARG A N 1
ATOM 792 C CA . ARG A 1 98 ? 13.540 13.948 0.975 1.00 42.91 98 ARG A CA 1
ATOM 793 C C . ARG A 1 98 ? 12.322 13.798 1.884 1.00 42.91 98 ARG A C 1
ATOM 795 O O . ARG A 1 98 ? 12.418 14.261 3.013 1.00 42.91 98 ARG A O 1
ATOM 802 N N . ASP A 1 99 ? 11.249 13.122 1.469 1.00 39.81 99 ASP A N 1
ATOM 803 C CA . ASP A 1 99 ? 10.060 12.960 2.328 1.00 39.81 99 ASP A CA 1
ATOM 804 C C . ASP A 1 99 ? 9.559 11.512 2.433 1.00 39.81 99 ASP A C 1
ATOM 806 O O . ASP A 1 99 ? 8.368 11.224 2.547 1.00 39.81 99 ASP A O 1
ATOM 810 N N . VAL A 1 100 ? 10.491 10.551 2.482 1.00 42.69 100 VAL A N 1
ATOM 811 C CA . VAL A 1 100 ? 10.198 9.219 3.045 1.00 42.69 100 VAL A CA 1
ATOM 812 C C . VAL A 1 100 ? 10.132 9.342 4.574 1.00 42.69 100 VAL A C 1
ATOM 814 O O . VAL A 1 100 ? 10.868 8.713 5.324 1.00 42.69 100 VAL A O 1
ATOM 817 N N . SER A 1 101 ? 9.207 10.170 5.051 1.00 41.16 101 SER A N 1
ATOM 818 C CA . SER A 1 101 ? 8.763 10.218 6.439 1.00 41.16 101 SER A CA 1
ATOM 819 C C . SER A 1 101 ? 7.706 9.129 6.631 1.00 41.16 101 SER A C 1
ATOM 821 O O . SER A 1 101 ? 6.533 9.394 6.876 1.00 41.16 101 SER A O 1
ATOM 823 N N . THR A 1 102 ? 8.070 7.862 6.431 1.00 41.88 102 THR A N 1
ATOM 824 C CA . THR A 1 102 ? 7.231 6.740 6.875 1.00 41.88 102 THR A CA 1
ATOM 825 C C . THR A 1 102 ? 8.132 5.579 7.241 1.00 41.88 102 THR A C 1
ATOM 827 O O . THR A 1 102 ? 8.531 4.801 6.382 1.00 41.88 102 THR A O 1
ATOM 830 N N . ILE A 1 103 ? 8.402 5.530 8.545 1.00 43.91 103 ILE A N 1
ATOM 831 C CA . ILE A 1 103 ? 8.771 4.360 9.338 1.00 43.91 103 ILE A CA 1
ATOM 832 C C . ILE A 1 103 ? 10.119 3.756 8.942 1.00 43.91 103 ILE A C 1
ATOM 834 O O . ILE A 1 103 ? 10.269 3.011 7.979 1.00 43.91 103 ILE A O 1
ATOM 838 N N . GLU A 1 104 ? 11.104 4.104 9.762 1.00 43.91 104 GLU A N 1
ATOM 839 C CA . GLU A 1 104 ? 12.421 3.497 9.826 1.00 43.91 104 GLU A CA 1
ATOM 840 C C . GLU A 1 104 ? 12.364 1.967 9.694 1.00 43.91 104 GLU A C 1
ATOM 842 O O . GLU A 1 104 ? 12.013 1.247 10.629 1.00 43.91 104 GLU A O 1
ATOM 847 N N . MET A 1 105 ? 12.812 1.464 8.540 1.00 41.84 105 MET A N 1
ATOM 848 C CA . MET A 1 105 ? 13.208 0.063 8.351 1.00 41.84 105 MET A CA 1
ATOM 849 C C . MET A 1 105 ? 14.404 -0.353 9.217 1.00 41.84 105 MET A C 1
ATOM 8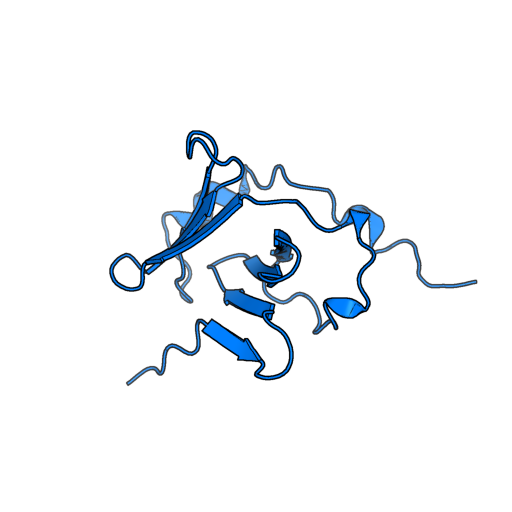51 O O . MET A 1 105 ? 14.814 -1.507 9.168 1.00 41.84 105 MET A O 1
ATOM 855 N N . SER A 1 106 ? 14.900 0.530 10.083 1.00 41.72 106 SER A N 1
ATOM 856 C CA . SER A 1 106 ? 15.923 0.275 11.100 1.00 41.72 106 SER A CA 1
ATOM 857 C C . SER A 1 106 ? 15.552 -0.848 12.091 1.00 41.72 106 SER A C 1
ATOM 859 O O . SER A 1 106 ? 16.384 -1.239 12.906 1.00 41.72 106 SER A O 1
ATOM 861 N N . ARG A 1 107 ? 14.322 -1.388 12.045 1.00 46.38 107 ARG A N 1
ATOM 862 C CA . ARG A 1 107 ? 13.898 -2.566 12.825 1.00 46.38 107 ARG A CA 1
ATOM 863 C C . ARG A 1 107 ? 14.047 -3.913 12.116 1.00 46.38 107 ARG A C 1
ATOM 865 O O . ARG A 1 107 ? 14.132 -4.919 12.808 1.00 46.38 107 ARG A O 1
ATOM 872 N N . LEU A 1 108 ? 14.110 -3.964 10.783 1.00 47.28 108 LEU A N 1
ATOM 873 C CA . LEU A 1 108 ? 14.210 -5.245 10.063 1.00 47.28 108 LEU A CA 1
ATOM 874 C C . LEU A 1 108 ? 15.634 -5.827 10.052 1.00 47.28 108 LEU A C 1
ATOM 876 O O . LEU A 1 108 ? 15.791 -7.022 9.820 1.00 47.28 108 LEU A O 1
ATOM 880 N N . ASP A 1 109 ? 16.656 -5.025 10.359 1.00 47.50 109 ASP A N 1
ATOM 881 C CA . ASP A 1 109 ? 18.051 -5.481 10.432 1.00 47.50 109 ASP A CA 1
ATOM 882 C C . ASP A 1 109 ? 18.457 -6.058 11.803 1.00 47.50 109 ASP A C 1
ATOM 884 O O . ASP A 1 109 ? 19.584 -6.528 11.943 1.00 47.50 109 ASP A O 1
ATOM 888 N N . ASN A 1 110 ? 17.580 -6.042 12.820 1.00 41.53 110 ASN A N 1
ATOM 889 C CA . ASN A 1 110 ? 17.967 -6.395 14.198 1.00 41.53 110 ASN A CA 1
ATOM 890 C C . ASN A 1 110 ? 17.238 -7.606 14.812 1.00 41.53 110 ASN A C 1
ATOM 892 O O . ASN A 1 110 ? 17.423 -7.898 15.989 1.00 41.53 110 ASN A O 1
ATOM 896 N N . GLU A 1 111 ? 16.458 -8.350 14.027 1.00 43.69 111 GLU A N 1
ATOM 897 C CA . GLU A 1 111 ? 15.880 -9.638 14.449 1.00 43.69 111 GLU A CA 1
ATOM 898 C C . GLU A 1 111 ? 16.366 -10.785 13.555 1.00 43.69 111 GLU A C 1
ATOM 900 O O . GLU A 1 111 ? 15.609 -11.613 13.054 1.00 43.69 111 GLU A O 1
ATOM 905 N N . ALA A 1 112 ? 17.684 -10.859 13.376 1.00 40.09 112 ALA A N 1
ATOM 906 C CA . ALA A 1 112 ? 18.347 -12.091 12.975 1.00 40.09 112 ALA A CA 1
ATOM 907 C C . ALA A 1 112 ? 18.722 -12.915 14.224 1.00 40.09 112 ALA A C 1
ATOM 909 O O . ALA A 1 112 ? 19.896 -12.989 14.551 1.00 40.09 112 ALA A O 1
ATOM 910 N N . LEU A 1 113 ? 17.697 -13.532 14.841 1.00 36.50 113 LEU A N 1
ATOM 911 C CA . LEU A 1 113 ? 17.690 -14.858 15.507 1.00 36.50 113 LEU A CA 1
ATOM 912 C C . LEU A 1 113 ? 18.673 -15.128 16.698 1.00 36.50 113 LEU A C 1
ATOM 914 O O . LEU A 1 113 ? 19.655 -14.420 16.866 1.00 36.50 113 LEU A O 1
ATOM 918 N N . PRO A 1 114 ? 18.363 -16.107 17.585 1.00 48.09 114 PRO A N 1
ATOM 919 C CA . PRO A 1 114 ? 19.003 -16.313 18.901 1.00 48.09 114 PRO A CA 1
ATOM 920 C C . PRO A 1 114 ? 20.480 -16.729 18.888 1.00 48.09 114 PRO A C 1
ATOM 922 O O . PRO A 1 114 ? 20.934 -17.331 17.888 1.00 48.09 114 PRO A O 1
#

Foldseek 3Di:
DDDPPQWDADPPFRWIWGDFQFWIKTARPPQQKIAIDTPPPPDDDPVPDDCVRIAHFDDWDQDPVQQKIWTHRDPVSPDIDMGHRDHDDDPVVVVVVPPPPDDDPVVVVPPPDD

Secondary structure (DSSP, 8-state):
------EEE-TTS-EEEEE-SSEEEEEETTTTEEEEEETTPPP--GGGS-GGG-EE-SEEEEETTTTEEEEESSTTS-SEEEEE--SS--TTTSSGGG---S--GGGTTS----

Sequence (114 aa):
MVSNNLTQRTERDEIVRVTSCNSEWVIDEAHKLYLRVPRGAKTFDPKALPRDLWSEFSHFVIDDHRSELIIYLNAECSRIIKAHLHSEDCGSCGDERRDVSTIEMSRLDNEALP

Organism: NCBI:txid1121881

Radius of gyration: 14.75 Å; chains: 1; bounding box: 33×32×46 Å